Protein AF-A0A432YC65-F1 (afdb_monomer)

Radius of gyration: 12.92 Å; Cα contacts (8 Å, |Δi|>4): 168; chains: 1; bounding box: 30×29×28 Å

Sequence (99 aa):
MVRASFNLGQPVKHRLYGYEGVVVDVDASFSLSDEWYQRQVFSGASKNQPWYLILVKNSSIQTYVAESCLEQLATQPRVNQSLLRQISDPALAGLQKHS

Foldseek 3Di:
DADDPDDFQFWKAFQPPGWIFGFLDKDQFADADPVCCVVPPPVPDHRRHMWTWTQTAPDPDIDIGGPVRIDGDPDRGHGDPVSSVVSVPVVPVPPPSDD

pLDDT: mean 84.36, std 16.94, range [31.0, 97.88]

Solvent-accessible surface area (backbone atoms only — not comparable to full-atom values): 6050 Å² total; per-residue (Å²): 135,87,76,75,92,74,54,75,69,37,31,32,28,33,68,87,82,62,52,46,22,28,28,72,45,75,38,73,33,64,84,74,55,70,68,55,44,73,74,70,51,85,82,69,68,69,53,88,36,33,24,32,36,29,41,28,44,79,41,93,52,71,48,80,43,47,52,91,46,52,41,83,38,94,60,82,60,65,50,50,64,73,56,58,66,48,55,76,38,81,84,57,73,61,72,76,84,69,130

Mean predicted aligned error: 6.09 Å

Structure (mmCIF, N/CA/C/O backbone):
data_AF-A0A432YC65-F1
#
_entry.id   AF-A0A432YC65-F1
#
loop_
_atom_site.group_PDB
_atom_site.id
_atom_site.type_symbol
_atom_site.label_atom_id
_atom_site.label_alt_id
_atom_site.label_comp_id
_atom_site.label_asym_id
_atom_site.label_entity_id
_atom_site.label_seq_id
_atom_site.pdbx_PDB_ins_code
_atom_site.Cartn_x
_atom_site.Cartn_y
_atom_site.Cartn_z
_atom_site.occupancy
_atom_site.B_iso_or_equiv
_atom_site.auth_seq_id
_atom_site.auth_comp_id
_atom_site.auth_asym_id
_atom_site.auth_atom_id
_atom_site.pdbx_PDB_model_num
ATOM 1 N N . MET A 1 1 ? 0.343 -15.455 -14.816 1.00 58.19 1 MET A N 1
ATOM 2 C CA . MET A 1 1 ? -0.756 -14.547 -14.423 1.00 58.19 1 MET A CA 1
ATOM 3 C C . MET A 1 1 ? -0.443 -14.070 -13.015 1.00 58.19 1 MET A C 1
ATOM 5 O O . MET A 1 1 ? -0.309 -14.920 -12.145 1.00 58.19 1 MET A O 1
ATOM 9 N N . VAL A 1 2 ? -0.220 -12.772 -12.805 1.00 77.62 2 VAL A N 1
ATOM 10 C CA . VAL A 1 2 ? -0.023 -12.219 -11.454 1.00 77.62 2 VAL A CA 1
ATOM 11 C C . VAL A 1 2 ? -1.411 -12.039 -10.833 1.00 77.62 2 VAL A C 1
ATOM 13 O O . VAL A 1 2 ? -2.307 -11.529 -11.502 1.00 77.62 2 VAL A O 1
ATOM 16 N N . ARG A 1 3 ? -1.623 -12.526 -9.607 1.00 86.81 3 ARG A N 1
ATOM 17 C CA . ARG A 1 3 ? -2.893 -12.394 -8.876 1.00 86.81 3 ARG A CA 1
ATOM 18 C C . ARG A 1 3 ? -2.671 -11.520 -7.650 1.00 86.81 3 ARG A C 1
ATOM 20 O O . ARG A 1 3 ? -1.740 -11.783 -6.900 1.00 86.81 3 ARG A O 1
ATOM 27 N N . ALA A 1 4 ? -3.526 -10.518 -7.476 1.00 91.56 4 ALA A N 1
ATOM 28 C CA . ALA A 1 4 ? -3.571 -9.694 -6.277 1.00 91.56 4 ALA A CA 1
ATOM 29 C C . ALA A 1 4 ? -4.099 -10.511 -5.090 1.00 91.56 4 ALA A C 1
ATOM 31 O O . ALA A 1 4 ? -5.114 -11.200 -5.210 1.00 91.56 4 ALA A O 1
ATOM 32 N N . SER A 1 5 ? -3.402 -10.434 -3.959 1.00 94.31 5 SER A N 1
ATOM 33 C CA . SER A 1 5 ? -3.779 -11.084 -2.702 1.00 94.31 5 SER A CA 1
ATOM 34 C C . SER A 1 5 ? -4.751 -10.246 -1.860 1.00 94.31 5 SER A C 1
ATOM 36 O O . SER A 1 5 ? -5.425 -10.796 -0.988 1.00 94.31 5 SER A O 1
ATOM 38 N N . PHE A 1 6 ? -4.841 -8.933 -2.105 1.00 95.75 6 PHE A N 1
ATOM 39 C CA . PHE A 1 6 ? -5.696 -8.010 -1.355 1.00 95.75 6 PHE A CA 1
ATOM 40 C C . PHE A 1 6 ? -6.732 -7.334 -2.262 1.00 95.75 6 PHE A C 1
ATOM 42 O O . PHE A 1 6 ? -6.467 -7.041 -3.426 1.00 95.75 6 PHE A O 1
ATOM 49 N N . ASN A 1 7 ? -7.915 -7.065 -1.710 1.00 94.06 7 ASN A N 1
ATOM 50 C CA . ASN A 1 7 ? -9.019 -6.400 -2.405 1.00 94.06 7 ASN A CA 1
ATOM 51 C C . ASN A 1 7 ? -9.108 -4.913 -2.038 1.00 94.06 7 ASN A C 1
ATOM 53 O O . ASN A 1 7 ? -8.660 -4.500 -0.968 1.00 94.06 7 ASN A O 1
ATOM 57 N N . LEU A 1 8 ? -9.766 -4.113 -2.881 1.00 92.00 8 LEU A N 1
ATOM 58 C CA . LEU A 1 8 ? -10.125 -2.732 -2.543 1.00 92.00 8 LEU A CA 1
ATOM 59 C C . LEU A 1 8 ? -10.959 -2.691 -1.254 1.00 92.00 8 LEU A C 1
ATOM 61 O O . LEU A 1 8 ? -11.825 -3.535 -1.027 1.00 92.00 8 LEU A O 1
ATOM 65 N N . GLY A 1 9 ? -10.693 -1.713 -0.393 1.00 91.81 9 GLY A N 1
ATOM 66 C CA . GLY A 1 9 ? -11.333 -1.585 0.915 1.00 91.81 9 GLY A CA 1
ATOM 67 C C . GLY A 1 9 ? -10.762 -2.510 1.998 1.00 91.81 9 GLY A C 1
ATOM 68 O O . GLY A 1 9 ? -11.109 -2.343 3.171 1.00 91.81 9 GLY A O 1
ATOM 69 N N . GLN A 1 10 ? -9.868 -3.445 1.653 1.00 95.69 10 GLN A N 1
ATOM 70 C CA . GLN A 1 10 ? -9.323 -4.402 2.610 1.00 95.69 10 GLN A CA 1
ATOM 71 C C . GLN A 1 10 ? -8.356 -3.728 3.600 1.00 95.69 10 GLN A C 1
ATOM 73 O O . GLN A 1 10 ? -7.444 -3.008 3.177 1.00 95.69 10 GLN A O 1
ATOM 78 N N . PRO A 1 11 ? -8.512 -3.976 4.915 1.00 96.88 11 PRO A N 1
ATOM 79 C CA . PRO A 1 11 ? -7.543 -3.567 5.920 1.00 96.88 11 PRO A CA 1
ATOM 80 C C . PRO A 1 11 ? -6.209 -4.288 5.762 1.00 96.88 11 PRO A C 1
ATOM 82 O O . PRO A 1 11 ? -6.148 -5.521 5.694 1.00 96.88 11 PRO A O 1
ATOM 85 N N . VAL A 1 12 ? -5.131 -3.515 5.780 1.00 97.88 12 VAL A N 1
ATOM 86 C CA . VAL A 1 12 ? -3.766 -4.034 5.710 1.00 97.88 12 VAL A CA 1
ATOM 87 C C . VAL A 1 12 ? -2.863 -3.324 6.705 1.00 97.88 12 VAL A C 1
ATOM 89 O O . VAL A 1 12 ? -3.137 -2.208 7.159 1.00 97.88 12 VAL A O 1
ATOM 92 N N . LYS A 1 13 ? -1.756 -3.985 7.025 1.00 97.50 13 LYS A N 1
ATOM 93 C CA . LYS A 1 13 ? -0.667 -3.429 7.816 1.00 97.50 13 LYS A CA 1
ATOM 94 C C . LYS A 1 13 ? 0.646 -3.595 7.065 1.00 97.50 13 LYS A C 1
ATOM 96 O O . LYS A 1 13 ? 0.884 -4.616 6.421 1.00 97.50 13 LYS A O 1
ATOM 101 N N . HIS A 1 14 ? 1.507 -2.588 7.143 1.00 96.38 14 HIS A N 1
ATOM 102 C CA . HIS A 1 14 ? 2.849 -2.680 6.593 1.00 96.38 14 HIS A CA 1
ATOM 103 C C . HIS A 1 14 ? 3.741 -3.529 7.505 1.00 96.38 14 HIS A C 1
ATOM 105 O O . HIS A 1 14 ? 3.933 -3.187 8.670 1.00 96.38 14 HIS A O 1
ATOM 111 N N . ARG A 1 15 ? 4.361 -4.584 6.968 1.00 95.06 15 ARG A N 1
ATOM 112 C CA . ARG A 1 15 ? 5.178 -5.543 7.735 1.00 95.06 15 ARG A CA 1
ATOM 113 C C . ARG A 1 15 ? 6.368 -4.888 8.439 1.00 95.06 15 ARG A C 1
ATOM 115 O O . ARG A 1 15 ? 6.597 -5.142 9.612 1.00 95.06 15 ARG A O 1
ATOM 122 N N . LEU A 1 16 ? 7.113 -4.031 7.729 1.00 91.81 16 LEU A N 1
ATOM 123 C CA . LEU A 1 16 ? 8.315 -3.381 8.278 1.00 91.81 16 LEU A CA 1
ATOM 124 C C . LEU A 1 16 ? 8.002 -2.166 9.170 1.00 91.81 16 LEU A C 1
ATOM 126 O O . LEU A 1 16 ? 8.463 -2.097 10.301 1.00 91.81 16 LEU A O 1
ATOM 130 N N . TYR A 1 17 ? 7.232 -1.199 8.662 1.00 92.19 17 TYR A N 1
ATOM 131 C CA . TYR A 1 17 ? 6.964 0.069 9.353 1.00 92.19 17 TYR A CA 1
ATOM 132 C C . TYR A 1 17 ? 5.744 0.048 10.283 1.00 92.19 17 TYR A C 1
ATOM 134 O O . TYR A 1 17 ? 5.518 1.005 11.016 1.00 92.19 17 TYR A O 1
ATOM 142 N N . GLY A 1 18 ? 4.930 -1.009 10.253 1.00 94.62 18 GLY A N 1
ATOM 143 C CA . GLY A 1 18 ? 3.839 -1.228 11.201 1.00 94.62 18 GLY A CA 1
ATOM 144 C C . GLY A 1 18 ? 2.609 -0.331 11.044 1.00 94.62 18 GLY A C 1
ATOM 145 O O . GLY A 1 18 ? 1.664 -0.504 11.812 1.00 94.62 18 GLY A O 1
ATOM 146 N N . TYR A 1 19 ? 2.582 0.597 10.081 1.00 94.81 19 TYR A N 1
ATOM 147 C CA . TYR A 1 19 ? 1.410 1.441 9.857 1.00 94.81 19 TYR A CA 1
ATOM 148 C C . TYR A 1 19 ? 0.234 0.632 9.299 1.00 94.81 19 TYR A C 1
ATOM 150 O O . TYR A 1 19 ? 0.408 -0.330 8.550 1.00 94.81 19 TYR A O 1
ATOM 158 N N . GLU A 1 20 ? -0.971 1.055 9.661 1.00 96.56 20 GLU A N 1
ATOM 159 C CA . GLU A 1 20 ? -2.233 0.438 9.255 1.00 96.56 20 GLU A CA 1
ATOM 160 C C . GLU A 1 20 ? -2.928 1.311 8.212 1.00 96.56 20 GLU A C 1
ATOM 162 O O . GLU A 1 20 ? -2.840 2.542 8.255 1.00 96.56 20 GLU A O 1
ATOM 167 N N . GLY A 1 21 ? -3.673 0.688 7.308 1.00 95.38 21 GLY A N 1
ATOM 168 C CA . GLY A 1 21 ? -4.431 1.410 6.301 1.00 95.38 21 GLY A CA 1
ATOM 169 C C . GLY A 1 21 ? -5.426 0.531 5.565 1.00 95.38 21 GLY A C 1
ATOM 170 O O . GLY A 1 21 ? -5.668 -0.620 5.931 1.00 95.38 21 GLY A O 1
ATOM 171 N N . VAL A 1 22 ? -6.022 1.111 4.534 1.00 95.44 22 VAL A N 1
ATOM 172 C CA . VAL A 1 22 ? -6.982 0.442 3.657 1.00 95.44 22 VAL A CA 1
ATOM 173 C C . VAL A 1 22 ? -6.473 0.503 2.226 1.00 95.44 22 VAL A C 1
ATOM 175 O O . VAL A 1 22 ? -5.999 1.554 1.795 1.00 95.44 22 VAL A O 1
ATOM 178 N N . VAL A 1 23 ? -6.582 -0.610 1.500 1.00 94.38 23 VAL A N 1
ATOM 179 C CA . VAL A 1 23 ? -6.306 -0.660 0.059 1.00 94.38 23 VAL A CA 1
ATOM 180 C C . VAL A 1 23 ? -7.315 0.212 -0.683 1.00 94.38 23 VAL A C 1
ATOM 182 O O . VAL A 1 23 ? -8.521 0.012 -0.542 1.00 94.38 23 VAL A O 1
ATOM 185 N N . VAL A 1 24 ? -6.835 1.164 -1.478 1.00 92.06 24 VAL A N 1
ATOM 186 C CA . VAL A 1 24 ? -7.687 2.054 -2.284 1.00 92.06 24 VAL A CA 1
ATOM 187 C C . VAL A 1 24 ? -7.505 1.863 -3.784 1.00 92.06 24 VAL A C 1
ATOM 189 O O . VAL A 1 24 ? -8.434 2.159 -4.525 1.00 92.06 24 VAL A O 1
ATOM 192 N N . ASP A 1 25 ? -6.361 1.328 -4.214 1.00 91.88 25 ASP A N 1
ATOM 193 C CA . ASP A 1 25 ? -6.099 0.963 -5.607 1.00 91.88 25 ASP A CA 1
ATOM 194 C C . ASP A 1 25 ? -5.041 -0.153 -5.691 1.00 91.88 25 ASP A C 1
ATOM 196 O O . ASP A 1 25 ? -4.324 -0.411 -4.713 1.00 91.88 25 ASP A O 1
ATOM 200 N N . VAL A 1 26 ? -4.943 -0.813 -6.846 1.00 92.62 26 VAL A N 1
ATOM 201 C CA . VAL A 1 26 ? -3.961 -1.865 -7.124 1.00 92.62 26 VAL A CA 1
ATOM 202 C C . VAL A 1 26 ? -3.511 -1.861 -8.585 1.00 92.62 26 VAL A C 1
ATOM 204 O O . VAL A 1 26 ? -4.311 -1.971 -9.510 1.00 92.62 26 VAL A O 1
ATOM 207 N N . ASP A 1 27 ? -2.197 -1.852 -8.782 1.00 92.44 27 ASP A N 1
ATOM 208 C CA . ASP A 1 27 ? -1.549 -2.137 -10.055 1.00 92.44 27 ASP A CA 1
ATOM 209 C C . ASP A 1 27 ? -1.044 -3.589 -10.079 1.00 92.44 27 ASP A C 1
ATOM 211 O O . ASP A 1 27 ? -0.517 -4.106 -9.091 1.00 92.44 27 ASP A O 1
ATOM 215 N N . ALA A 1 28 ? -1.146 -4.266 -11.228 1.00 91.62 28 ALA A N 1
ATOM 216 C CA . ALA A 1 28 ? -0.659 -5.644 -11.386 1.00 91.62 28 ALA A CA 1
ATOM 217 C C . ALA A 1 28 ? 0.878 -5.772 -11.285 1.00 91.62 28 ALA A C 1
ATOM 219 O O . ALA A 1 28 ? 1.398 -6.859 -11.021 1.00 91.62 28 ALA A O 1
ATOM 220 N N . SER A 1 29 ? 1.589 -4.669 -11.516 1.00 92.69 29 SER A N 1
ATOM 221 C CA . SER A 1 29 ? 3.041 -4.512 -11.427 1.00 92.69 29 SER A CA 1
ATOM 222 C C . SER A 1 29 ? 3.380 -3.078 -11.030 1.00 92.69 29 SER A C 1
ATOM 224 O O . SER A 1 29 ? 2.519 -2.210 -11.047 1.00 92.69 29 SER A O 1
ATOM 226 N N . PHE A 1 30 ? 4.635 -2.793 -10.699 1.00 91.88 30 PHE A N 1
ATOM 227 C CA . PHE A 1 30 ? 5.066 -1.421 -10.428 1.00 91.88 30 PHE A CA 1
ATOM 228 C C . PHE A 1 30 ? 4.784 -0.483 -11.625 1.00 91.88 30 PHE A C 1
ATOM 230 O O . PHE A 1 30 ? 5.222 -0.780 -12.735 1.00 91.88 30 PHE A O 1
ATOM 237 N N . SER A 1 31 ? 4.099 0.645 -11.385 1.00 89.94 31 SER A N 1
ATOM 238 C CA . SER A 1 31 ? 3.619 1.576 -12.426 1.00 89.94 31 SER A CA 1
ATOM 239 C C . SER A 1 31 ? 4.221 2.995 -12.351 1.00 89.94 31 SER A C 1
ATOM 241 O O . SER A 1 31 ? 3.762 3.892 -13.064 1.00 89.94 31 SER A O 1
ATOM 243 N N . LEU A 1 32 ? 5.216 3.237 -11.486 1.00 88.94 32 LEU A N 1
ATOM 244 C CA . LEU A 1 32 ? 5.914 4.533 -11.374 1.00 88.94 32 LEU A CA 1
ATOM 245 C C . LEU A 1 32 ? 7.290 4.497 -12.069 1.00 88.94 32 LEU A C 1
ATOM 247 O O . LEU A 1 32 ? 7.656 3.501 -12.690 1.00 88.94 32 LEU A O 1
ATOM 251 N N . SER A 1 33 ? 8.052 5.593 -12.002 1.00 89.06 33 SER A N 1
ATOM 252 C CA . SER A 1 33 ? 9.374 5.676 -12.633 1.00 89.06 33 SER A CA 1
ATOM 253 C C . SER A 1 33 ? 10.441 4.875 -11.879 1.00 89.06 33 SER A C 1
ATOM 255 O O . SER A 1 33 ? 10.377 4.677 -10.661 1.00 89.06 33 SER A O 1
ATOM 257 N N . ASP A 1 34 ? 11.473 4.445 -12.604 1.00 90.25 34 ASP A N 1
ATOM 258 C CA . ASP A 1 34 ? 12.621 3.745 -12.020 1.00 90.25 34 ASP A CA 1
ATOM 259 C C . ASP A 1 34 ? 13.390 4.613 -11.019 1.00 90.25 34 ASP A C 1
ATOM 261 O O . ASP A 1 34 ? 13.870 4.107 -10.006 1.00 90.25 34 ASP A O 1
ATOM 265 N N . GLU A 1 35 ? 13.460 5.919 -11.266 1.00 90.44 35 GLU A N 1
ATOM 266 C CA . GLU A 1 35 ? 14.056 6.880 -10.341 1.00 90.44 35 GLU A CA 1
ATOM 267 C C . GLU A 1 35 ? 13.271 6.956 -9.028 1.00 90.44 35 GLU A C 1
ATOM 269 O O . GLU A 1 35 ? 13.860 6.900 -7.945 1.00 90.44 35 GLU A O 1
ATOM 274 N N . TRP A 1 36 ? 11.937 7.029 -9.106 1.00 89.38 36 TRP A N 1
ATOM 275 C CA . TRP A 1 36 ? 11.090 6.994 -7.917 1.00 89.38 36 TRP A CA 1
ATOM 276 C C . TRP A 1 36 ? 11.323 5.703 -7.134 1.00 89.38 36 TRP A C 1
ATOM 278 O O . TRP A 1 36 ? 11.523 5.745 -5.920 1.00 89.38 36 TRP A O 1
ATOM 288 N N . TYR A 1 37 ? 11.378 4.566 -7.837 1.00 88.50 37 TYR A N 1
ATOM 289 C CA . TYR A 1 37 ? 11.641 3.265 -7.227 1.00 88.50 37 TYR A CA 1
ATOM 290 C C . TYR A 1 37 ? 12.951 3.269 -6.434 1.00 88.50 37 TYR A C 1
ATOM 292 O O . TYR A 1 37 ? 12.959 2.914 -5.259 1.00 88.50 37 TYR A O 1
ATOM 300 N N . GLN A 1 38 ? 14.049 3.715 -7.048 1.00 90.38 38 GLN A N 1
ATOM 301 C CA . GLN A 1 38 ? 15.366 3.750 -6.405 1.00 90.38 38 GLN A CA 1
ATOM 302 C C . GLN A 1 38 ? 15.408 4.681 -5.185 1.00 90.38 38 GLN A C 1
ATOM 304 O O . GLN A 1 38 ? 16.148 4.417 -4.241 1.00 90.38 38 GLN A O 1
ATOM 309 N N . ARG A 1 39 ? 14.615 5.759 -5.191 1.00 89.69 39 ARG A N 1
ATOM 310 C CA . ARG A 1 39 ? 14.562 6.737 -4.095 1.00 89.69 39 ARG A CA 1
ATOM 311 C C . ARG A 1 39 ? 13.666 6.317 -2.932 1.00 89.69 39 ARG A C 1
ATOM 313 O O . ARG A 1 39 ? 13.930 6.726 -1.808 1.00 89.69 39 ARG A O 1
ATOM 320 N N . GLN A 1 40 ? 12.587 5.581 -3.199 1.00 87.00 40 GLN A N 1
ATOM 321 C CA . GLN A 1 40 ? 11.526 5.327 -2.214 1.00 87.00 40 GLN A CA 1
ATOM 322 C C . GLN A 1 40 ? 11.466 3.869 -1.742 1.00 87.00 40 GLN A C 1
ATOM 324 O O . GLN A 1 40 ? 11.007 3.596 -0.633 1.00 87.00 40 GLN A O 1
ATOM 329 N N . VAL A 1 41 ? 11.932 2.914 -2.551 1.00 88.62 41 VAL A N 1
ATOM 330 C CA . VAL A 1 41 ? 11.783 1.477 -2.279 1.00 88.62 41 VAL A CA 1
ATOM 331 C C . VAL A 1 41 ? 13.079 0.903 -1.712 1.00 88.62 41 VAL A C 1
ATOM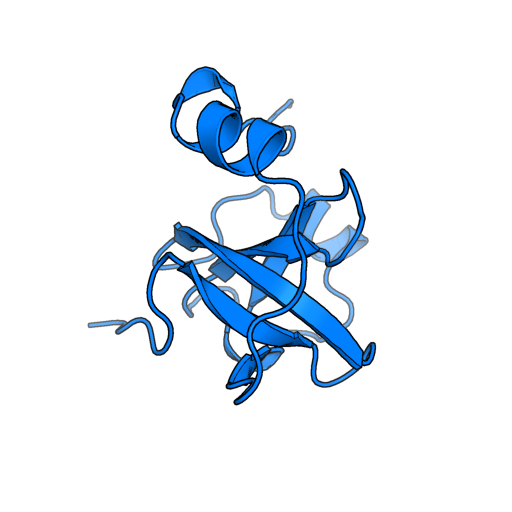 333 O O . VAL A 1 41 ? 13.891 0.307 -2.415 1.00 88.62 41 VAL A O 1
ATOM 336 N N . PHE A 1 42 ? 13.249 1.023 -0.397 1.00 87.38 42 PHE A N 1
ATOM 337 C CA . PHE A 1 42 ? 14.416 0.473 0.310 1.00 87.38 42 PHE A CA 1
ATOM 338 C C . PHE A 1 42 ? 14.321 -1.031 0.596 1.00 87.38 42 PHE A C 1
ATOM 340 O O . PHE A 1 42 ? 15.321 -1.668 0.910 1.00 87.38 42 PHE A O 1
ATOM 347 N N . SER A 1 43 ? 13.127 -1.619 0.487 1.00 84.69 43 SER A N 1
ATOM 348 C CA . SER A 1 43 ? 12.896 -3.042 0.763 1.00 84.69 43 SER A CA 1
ATOM 349 C C . SER A 1 43 ? 13.463 -3.984 -0.304 1.00 84.69 43 SER A C 1
ATOM 351 O O . SER A 1 43 ? 13.475 -5.194 -0.089 1.00 84.69 43 SER A O 1
ATOM 353 N N . GLY A 1 44 ? 13.872 -3.462 -1.468 1.00 88.94 44 GLY A N 1
ATOM 354 C CA . GLY A 1 44 ? 14.251 -4.281 -2.623 1.00 88.94 44 GLY A CA 1
ATOM 355 C C . GLY A 1 44 ? 13.084 -5.095 -3.201 1.00 88.94 44 GLY A C 1
ATOM 356 O O . GLY A 1 44 ? 13.303 -6.099 -3.877 1.00 88.94 44 GLY A O 1
ATOM 357 N N . ALA A 1 45 ? 11.837 -4.704 -2.914 1.00 93.25 45 ALA A N 1
ATOM 358 C CA . ALA A 1 45 ? 10.655 -5.441 -3.343 1.00 93.25 45 ALA A CA 1
ATOM 359 C C . ALA A 1 45 ? 10.553 -5.502 -4.872 1.00 93.25 45 ALA A C 1
ATOM 361 O O . ALA A 1 45 ? 10.566 -4.471 -5.539 1.00 93.25 45 ALA A O 1
ATOM 362 N N . SER A 1 46 ? 10.394 -6.702 -5.435 1.00 94.50 46 SER A N 1
ATOM 363 C CA . SER A 1 46 ? 10.283 -6.903 -6.886 1.00 94.50 46 SER A CA 1
ATOM 364 C C . SER A 1 46 ? 9.240 -5.979 -7.529 1.00 94.50 46 SER A C 1
ATOM 366 O O . SER A 1 46 ? 8.154 -5.785 -6.982 1.00 94.50 46 SER A O 1
ATOM 368 N N . LYS A 1 47 ? 9.545 -5.449 -8.719 1.00 94.50 47 LYS A N 1
ATOM 369 C CA . LYS A 1 47 ? 8.586 -4.694 -9.546 1.00 94.50 47 LYS A CA 1
ATOM 370 C C . LYS A 1 47 ? 7.514 -5.592 -10.179 1.00 94.50 47 LYS A C 1
ATOM 372 O O . LYS A 1 47 ? 6.426 -5.115 -10.482 1.00 94.50 47 LYS A O 1
ATOM 377 N N . ASN A 1 48 ? 7.798 -6.889 -10.323 1.00 95.12 48 ASN A N 1
ATOM 378 C CA . ASN A 1 48 ? 6.942 -7.877 -10.992 1.00 95.12 48 ASN A CA 1
ATOM 379 C C . ASN A 1 48 ? 5.996 -8.587 -10.006 1.00 95.12 48 ASN A C 1
ATOM 381 O O . ASN A 1 48 ? 5.939 -9.815 -9.953 1.00 95.12 48 ASN A O 1
ATOM 385 N N . GLN A 1 49 ? 5.292 -7.809 -9.192 1.00 95.12 49 GLN A N 1
ATOM 386 C CA . GLN A 1 49 ? 4.254 -8.260 -8.259 1.00 95.12 49 GLN A CA 1
ATOM 387 C C . GLN A 1 49 ? 3.196 -7.156 -8.135 1.00 95.12 49 GLN A C 1
ATOM 389 O O . GLN A 1 49 ? 3.496 -6.038 -8.546 1.00 95.12 49 GLN A O 1
ATOM 394 N N . PRO A 1 50 ? 2.022 -7.399 -7.537 1.00 96.31 50 PRO A N 1
ATOM 395 C CA . PRO A 1 50 ? 1.041 -6.345 -7.317 1.00 96.31 50 PRO A CA 1
ATOM 396 C C . PRO A 1 50 ? 1.581 -5.224 -6.422 1.00 96.31 50 PRO A C 1
ATOM 398 O O . PRO A 1 50 ? 2.281 -5.476 -5.434 1.00 96.31 50 PRO A O 1
ATOM 401 N N . TRP A 1 51 ? 1.233 -3.987 -6.758 1.00 95.69 51 TRP A N 1
ATOM 402 C CA . TRP A 1 51 ? 1.520 -2.803 -5.953 1.00 95.69 51 TRP A CA 1
ATOM 403 C C . TRP A 1 51 ? 0.217 -2.124 -5.575 1.00 95.69 51 TRP A C 1
ATOM 405 O O . TRP A 1 51 ? -0.676 -1.973 -6.399 1.00 95.69 51 TRP A O 1
ATOM 415 N N . TYR A 1 52 ? 0.117 -1.724 -4.317 1.00 95.12 52 TYR A N 1
ATOM 416 C CA . TYR A 1 52 ? -1.107 -1.211 -3.733 1.00 95.12 52 TYR A CA 1
ATOM 417 C C . TYR A 1 52 ? -0.939 0.243 -3.341 1.00 95.12 52 TYR A C 1
ATOM 419 O O . TYR A 1 52 ? 0.077 0.632 -2.758 1.00 95.12 52 TYR A O 1
ATOM 427 N N . LEU A 1 53 ? -1.981 1.024 -3.599 1.00 93.56 53 LEU A N 1
ATOM 428 C CA . LEU A 1 53 ? -2.160 2.329 -2.992 1.00 93.56 53 LEU A CA 1
ATOM 42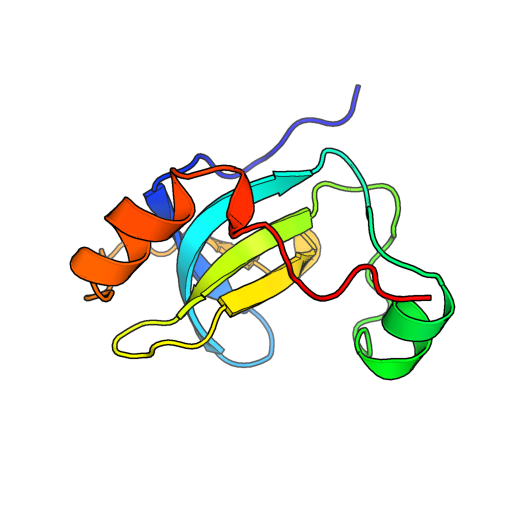9 C C . LEU A 1 53 ? -2.919 2.147 -1.681 1.00 93.56 53 LEU A C 1
ATOM 431 O O . LEU A 1 53 ? -4.014 1.580 -1.661 1.00 93.56 53 LEU A O 1
ATOM 435 N N . ILE A 1 54 ? -2.337 2.615 -0.581 1.00 93.25 54 ILE A N 1
ATOM 436 C CA . ILE A 1 54 ? -2.897 2.473 0.763 1.00 93.25 54 ILE A CA 1
ATOM 437 C C . ILE A 1 54 ? -3.208 3.851 1.331 1.00 93.25 54 ILE A C 1
ATOM 439 O O . ILE A 1 54 ? -2.325 4.705 1.398 1.00 93.25 54 ILE A O 1
ATOM 443 N N . LEU A 1 55 ? -4.438 4.046 1.808 1.00 93.06 55 LEU A N 1
ATOM 444 C CA . LEU A 1 55 ? -4.797 5.199 2.631 1.00 93.06 55 LEU A CA 1
ATOM 445 C C . LEU A 1 55 ? -4.501 4.888 4.101 1.00 93.06 55 LEU A C 1
ATOM 447 O O . LEU A 1 55 ? -5.070 3.956 4.678 1.00 93.06 55 LEU A O 1
ATOM 451 N N . VAL A 1 56 ? -3.613 5.673 4.709 1.00 92.12 56 VAL A N 1
ATOM 452 C CA . VAL A 1 56 ? -3.121 5.426 6.069 1.00 92.12 56 VAL A CA 1
ATOM 453 C C . VAL A 1 56 ? -4.165 5.833 7.117 1.00 92.12 56 VAL A C 1
ATOM 455 O O . VAL A 1 56 ? -4.838 6.861 7.006 1.00 92.12 56 VAL A O 1
ATOM 458 N N . LYS A 1 57 ? -4.297 5.016 8.168 1.00 91.81 57 LYS A N 1
ATOM 459 C CA . LYS A 1 57 ? -5.194 5.240 9.311 1.00 91.81 57 LYS A CA 1
ATOM 460 C C . LYS A 1 57 ? -5.039 6.648 9.889 1.00 91.81 57 LYS A C 1
ATOM 462 O O . LYS A 1 57 ? -3.927 7.090 10.166 1.00 91.81 57 LYS A O 1
ATOM 467 N N . ASN A 1 58 ? -6.171 7.313 10.133 1.00 87.62 58 ASN A N 1
ATOM 468 C CA . ASN A 1 58 ? -6.260 8.659 10.713 1.00 87.62 58 ASN A CA 1
ATOM 469 C C . ASN A 1 58 ? -5.367 9.712 10.023 1.00 87.62 58 ASN A C 1
ATOM 471 O O . ASN A 1 58 ? -4.937 10.667 10.666 1.00 87.62 58 ASN A O 1
ATOM 475 N N . SER A 1 59 ? -5.082 9.546 8.730 1.00 84.06 59 SER A N 1
ATOM 476 C CA . SER A 1 59 ? -4.194 10.424 7.975 1.00 84.06 59 SER A CA 1
ATOM 477 C C . SER A 1 59 ? -4.794 10.798 6.620 1.00 84.06 59 SER A C 1
ATOM 479 O O . SER A 1 59 ? -5.706 10.138 6.118 1.00 84.06 59 SER A O 1
ATOM 481 N N . SER A 1 60 ? -4.281 11.878 6.032 1.00 83.12 60 SER A N 1
ATOM 482 C CA . SER A 1 60 ? -4.469 12.210 4.616 1.00 83.12 60 SER A CA 1
ATOM 483 C C . SER A 1 60 ? -3.395 11.599 3.711 1.00 83.12 60 SER A C 1
ATOM 485 O O . SER A 1 60 ? -3.430 11.791 2.499 1.00 83.12 60 SER A O 1
ATOM 487 N N . ILE A 1 61 ? -2.442 10.869 4.294 1.00 85.69 61 ILE A N 1
ATOM 488 C CA . ILE A 1 61 ? -1.322 10.254 3.586 1.00 85.69 61 ILE A CA 1
ATOM 489 C C . ILE A 1 61 ? -1.788 9.018 2.818 1.00 85.69 61 ILE A C 1
ATOM 491 O O . IL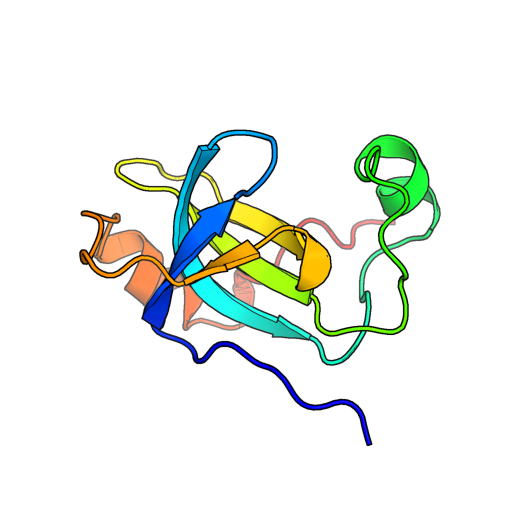E A 1 61 ? -2.439 8.126 3.371 1.00 85.69 61 ILE A O 1
ATOM 495 N N . GLN A 1 62 ? -1.359 8.952 1.561 1.00 89.00 62 GLN A N 1
ATOM 496 C CA . GLN A 1 62 ? -1.418 7.762 0.726 1.00 89.00 62 GLN A CA 1
ATOM 497 C C . GLN A 1 62 ? -0.002 7.240 0.482 1.00 89.00 62 GLN A C 1
ATOM 499 O O . GLN A 1 62 ? 0.949 8.018 0.408 1.00 89.00 62 GLN A O 1
ATOM 504 N N . THR A 1 63 ? 0.152 5.927 0.364 1.00 90.75 63 THR A N 1
ATOM 505 C CA . THR A 1 63 ? 1.454 5.290 0.140 1.00 90.75 63 THR A CA 1
ATOM 506 C C . THR A 1 63 ? 1.346 4.176 -0.889 1.00 90.75 63 THR A C 1
ATOM 508 O O . THR A 1 63 ? 0.343 3.468 -0.936 1.00 90.75 63 THR A O 1
ATOM 511 N N . TYR A 1 64 ? 2.375 4.055 -1.724 1.00 93.12 64 TYR A N 1
ATOM 512 C CA . TYR A 1 64 ? 2.464 3.071 -2.794 1.00 93.12 64 TYR A CA 1
ATOM 513 C C . TYR A 1 64 ? 3.450 1.979 -2.403 1.00 93.12 64 TYR A C 1
ATOM 515 O O . TYR A 1 64 ? 4.636 2.249 -2.201 1.00 93.12 64 TYR A O 1
ATOM 523 N N . VAL A 1 65 ? 2.956 0.756 -2.248 1.00 94.19 65 VAL A N 1
ATOM 524 C CA . VAL A 1 65 ? 3.687 -0.312 -1.565 1.00 94.19 65 VAL A CA 1
ATOM 525 C C . VAL A 1 65 ? 3.489 -1.659 -2.251 1.00 94.19 65 VAL A C 1
ATOM 527 O O . VAL A 1 65 ? 2.396 -2.006 -2.688 1.00 94.19 65 VAL A O 1
ATOM 530 N N . ALA A 1 66 ? 4.562 -2.441 -2.329 1.00 96.25 66 ALA A N 1
ATOM 531 C CA . ALA A 1 66 ? 4.531 -3.788 -2.880 1.00 96.25 66 ALA A CA 1
ATOM 532 C C . ALA A 1 66 ? 3.729 -4.762 -2.003 1.00 96.25 66 ALA A C 1
ATOM 534 O O . ALA A 1 66 ? 3.785 -4.689 -0.772 1.00 96.25 66 ALA A O 1
ATOM 535 N N . GLU A 1 67 ? 3.082 -5.750 -2.626 1.00 96.88 67 GLU A N 1
ATOM 536 C CA . GLU A 1 67 ? 2.348 -6.812 -1.926 1.00 96.88 67 GLU A CA 1
ATOM 537 C C . GLU A 1 67 ? 3.174 -7.495 -0.828 1.00 96.88 67 GLU A C 1
ATOM 539 O O . GLU A 1 67 ? 2.698 -7.688 0.291 1.00 96.88 67 GLU A O 1
ATOM 544 N N . SER A 1 68 ? 4.443 -7.805 -1.116 1.00 96.38 68 SER A N 1
ATOM 545 C CA . SER A 1 68 ? 5.362 -8.461 -0.178 1.00 96.38 68 SER A CA 1
ATOM 546 C C . SER A 1 68 ? 5.588 -7.688 1.127 1.00 96.38 68 SER A C 1
ATOM 548 O O . SER A 1 68 ? 6.039 -8.263 2.118 1.00 96.38 68 SER A O 1
ATOM 550 N N . CYS A 1 69 ? 5.300 -6.386 1.138 1.00 96.44 69 CYS A N 1
ATOM 551 C CA . CYS A 1 69 ? 5.431 -5.527 2.309 1.00 96.44 69 CYS A CA 1
ATOM 552 C C . CYS A 1 69 ? 4.144 -5.450 3.144 1.00 96.44 69 CYS A C 1
ATOM 554 O O . CYS A 1 69 ? 4.161 -4.806 4.193 1.00 96.44 69 CYS A O 1
ATOM 556 N N . LEU A 1 70 ? 3.058 -6.106 2.727 1.00 97.12 70 LEU A N 1
ATOM 557 C CA . LEU A 1 70 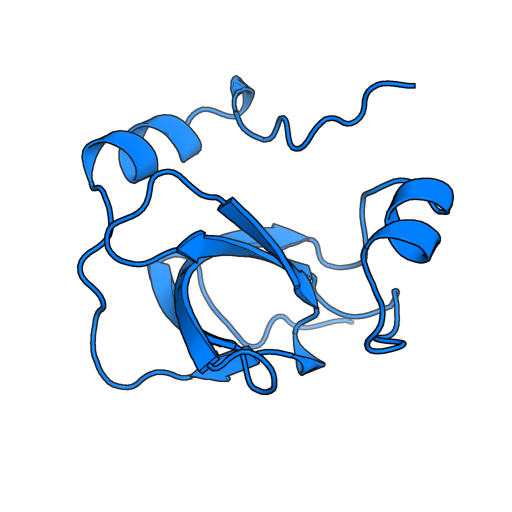? 1.749 -6.040 3.372 1.00 9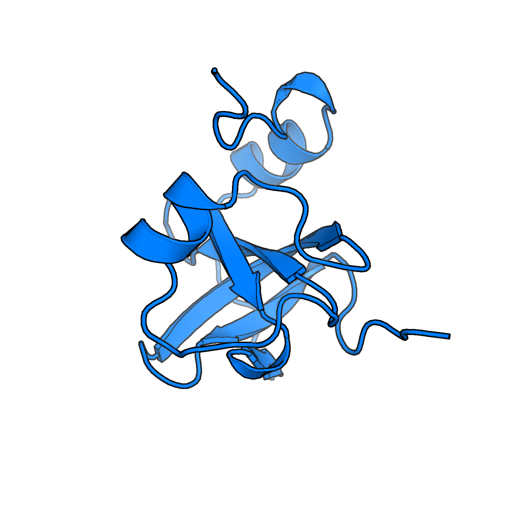7.12 70 LEU A CA 1
ATOM 558 C C . LEU A 1 70 ? 1.343 -7.360 4.028 1.00 97.12 70 LEU A C 1
ATOM 560 O O . LEU A 1 70 ? 1.682 -8.460 3.582 1.00 97.12 70 LEU A O 1
ATOM 564 N N . GLU A 1 71 ? 0.580 -7.244 5.104 1.00 97.69 71 GLU A N 1
ATOM 565 C CA . GLU A 1 71 ? -0.138 -8.342 5.744 1.00 97.69 71 GLU A CA 1
ATOM 566 C C . GLU A 1 71 ? -1.600 -7.955 5.976 1.00 97.69 71 GLU A C 1
ATOM 568 O O . GLU A 1 71 ? -1.930 -6.773 6.121 1.00 97.69 71 GLU A O 1
ATOM 573 N N . GLN A 1 72 ? -2.484 -8.956 5.990 1.00 97.06 72 GLN A N 1
ATOM 574 C CA . GLN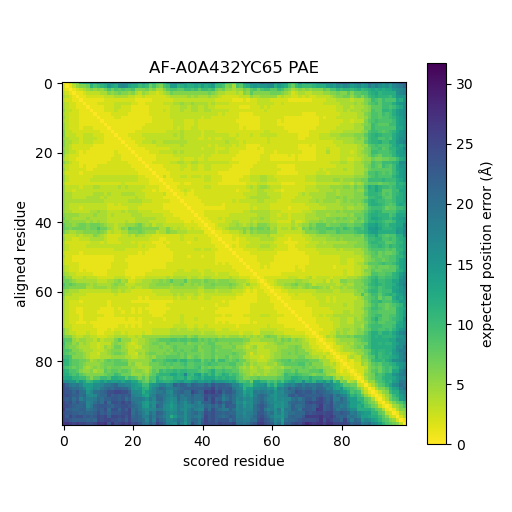 A 1 72 ? -3.897 -8.732 6.272 1.00 97.06 72 GLN A CA 1
ATOM 575 C C . GLN A 1 72 ? -4.063 -8.260 7.714 1.00 97.06 72 GLN A C 1
ATOM 577 O O . GLN A 1 72 ? -3.553 -8.880 8.646 1.00 97.06 72 GLN A O 1
ATOM 582 N N . LEU A 1 73 ? -4.837 -7.193 7.893 1.00 96.38 73 LEU A N 1
ATOM 583 C CA . LEU A 1 73 ? -5.243 -6.731 9.209 1.00 96.38 73 LEU A CA 1
ATOM 584 C C . LEU A 1 73 ? -6.669 -7.220 9.490 1.00 96.38 73 LEU A C 1
ATOM 586 O O . LEU A 1 73 ? -7.569 -7.035 8.678 1.00 96.38 73 LEU A O 1
ATOM 590 N N . ALA A 1 74 ? -6.888 -7.857 10.640 1.00 93.38 74 ALA A N 1
ATOM 591 C CA . ALA A 1 74 ? -8.217 -8.358 11.009 1.00 93.38 74 ALA A CA 1
ATOM 592 C C . ALA A 1 74 ? -9.198 -7.229 11.375 1.00 93.38 74 ALA A C 1
ATOM 594 O O . ALA A 1 74 ? -10.410 -7.372 11.236 1.00 93.38 74 ALA A O 1
ATOM 595 N N . THR A 1 75 ? -8.671 -6.100 11.847 1.00 92.00 75 THR A N 1
ATOM 596 C CA . THR A 1 75 ? -9.457 -4.966 12.335 1.00 92.00 75 THR A CA 1
ATOM 597 C C . THR A 1 75 ? -9.558 -3.884 11.268 1.00 92.00 75 THR A C 1
ATOM 599 O O . THR A 1 75 ? -8.552 -3.515 10.669 1.00 92.00 75 THR A O 1
ATOM 602 N N . GLN A 1 76 ? -10.747 -3.306 11.084 1.00 89.12 76 GLN A N 1
ATOM 603 C CA . GLN A 1 76 ? -10.935 -2.157 10.197 1.00 89.12 76 GLN A CA 1
ATOM 604 C C . GLN A 1 76 ? -10.313 -0.889 10.816 1.00 89.12 76 GLN A C 1
ATOM 606 O O . GLN A 1 76 ? -10.789 -0.421 11.858 1.00 89.12 76 GLN A O 1
ATOM 611 N N . PRO A 1 77 ? -9.282 -0.278 10.207 1.00 86.12 77 PRO A N 1
ATOM 612 C CA . PRO A 1 77 ? -8.740 0.977 10.699 1.00 86.12 77 PRO A CA 1
ATOM 613 C C . PRO A 1 77 ? -9.698 2.130 10.377 1.00 86.12 77 PRO A C 1
ATOM 615 O O . PRO A 1 77 ? -10.356 2.160 9.334 1.00 86.12 77 PRO A O 1
ATOM 618 N N . ARG A 1 78 ? -9.753 3.128 11.267 1.00 86.00 78 ARG A N 1
ATOM 619 C CA . ARG A 1 78 ? -10.436 4.392 10.975 1.00 86.00 78 ARG A CA 1
ATOM 620 C C . ARG A 1 78 ? -9.602 5.177 9.966 1.00 86.00 78 ARG A C 1
ATOM 622 O O . ARG A 1 78 ? -8.513 5.647 10.276 1.00 86.00 78 ARG A O 1
ATOM 629 N N . VAL A 1 79 ? -10.114 5.296 8.753 1.00 84.69 79 VAL A N 1
ATOM 630 C CA . VAL A 1 79 ? -9.519 6.082 7.667 1.00 84.69 79 VAL A CA 1
ATOM 631 C C . VAL A 1 79 ? -10.447 7.237 7.304 1.00 84.69 79 VAL A C 1
ATOM 633 O O . VAL A 1 79 ? -11.642 7.208 7.613 1.00 84.69 79 VAL A O 1
ATOM 636 N N . ASN A 1 80 ? -9.900 8.279 6.681 1.00 82.44 80 ASN A N 1
ATOM 637 C CA . ASN A 1 80 ? -10.680 9.453 6.310 1.00 82.44 80 ASN A CA 1
ATOM 638 C C . ASN A 1 80 ? -11.666 9.110 5.177 1.00 82.44 80 ASN A C 1
ATOM 640 O O . ASN A 1 80 ? -11.281 8.939 4.022 1.00 82.44 80 ASN A O 1
ATOM 644 N N . GLN A 1 81 ? -12.950 9.024 5.524 1.00 77.31 81 GLN A N 1
ATOM 645 C CA . GLN A 1 81 ? -14.032 8.641 4.610 1.00 77.31 81 GLN A CA 1
ATOM 646 C C . GLN A 1 81 ? -14.247 9.654 3.479 1.00 77.31 81 GLN A C 1
ATOM 648 O O . GLN A 1 81 ? -14.618 9.271 2.372 1.00 77.31 81 GLN A O 1
ATOM 653 N N . SER A 1 82 ? -14.001 10.941 3.734 1.00 80.31 82 SER A N 1
ATOM 654 C CA . SER A 1 82 ? -14.109 11.977 2.705 1.00 80.31 82 SER A CA 1
ATOM 655 C C . SER A 1 82 ? -13.021 11.815 1.645 1.00 80.31 82 SER A C 1
ATOM 657 O O . SER A 1 82 ? -13.310 11.950 0.462 1.00 80.31 82 SER A O 1
ATOM 659 N N . LEU A 1 83 ? -11.800 11.453 2.055 1.00 75.44 83 LEU A N 1
ATOM 660 C CA . LEU A 1 83 ? -10.698 11.179 1.128 1.00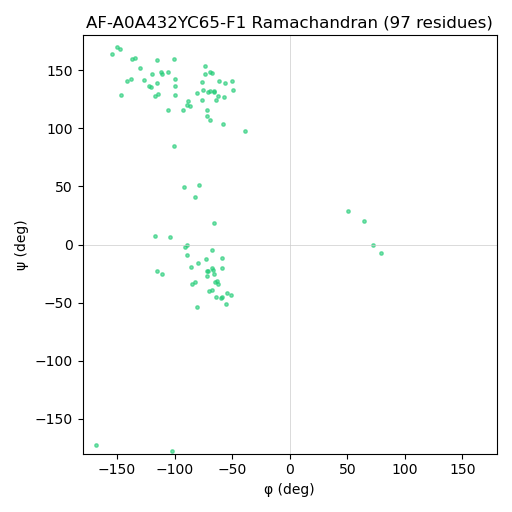 75.44 83 LEU A CA 1
ATOM 661 C C . LEU A 1 83 ? -10.913 9.883 0.346 1.00 75.44 83 LEU A C 1
ATOM 663 O O . LEU A 1 83 ? -10.687 9.872 -0.857 1.00 75.44 83 LEU A O 1
ATOM 667 N N . LEU A 1 84 ? -11.424 8.821 0.980 1.00 73.25 84 LEU A N 1
ATOM 668 C CA . LEU A 1 84 ? -11.792 7.591 0.264 1.00 73.25 84 LEU A CA 1
ATOM 669 C C . LEU A 1 84 ? -12.761 7.856 -0.896 1.00 73.25 84 LEU A C 1
ATOM 671 O O . LEU A 1 84 ? -12.586 7.304 -1.976 1.00 73.25 84 LEU A O 1
ATOM 675 N N . ARG A 1 85 ? -13.754 8.731 -0.688 1.00 69.50 85 ARG A N 1
ATOM 676 C CA . ARG A 1 85 ? -14.722 9.125 -1.728 1.00 69.50 85 ARG A CA 1
ATOM 677 C C . ARG A 1 85 ? -14.121 9.999 -2.831 1.00 69.50 85 ARG A C 1
ATOM 679 O O . ARG A 1 85 ? -14.693 10.079 -3.910 1.00 69.50 85 ARG A O 1
ATOM 686 N N . GLN A 1 86 ? -13.013 10.682 -2.558 1.00 66.56 86 GLN A N 1
ATOM 687 C CA . GLN A 1 86 ? -12.301 11.482 -3.556 1.00 66.56 86 GLN A CA 1
ATOM 688 C C . GLN A 1 86 ? -11.326 10.629 -4.372 1.00 66.56 86 GLN A C 1
ATOM 690 O O . GLN A 1 86 ? -11.168 10.869 -5.559 1.00 66.56 86 GLN A O 1
ATOM 695 N N . ILE A 1 87 ? -10.715 9.604 -3.770 1.00 65.06 87 ILE A N 1
ATOM 696 C CA . ILE A 1 87 ? -9.802 8.681 -4.469 1.00 65.06 87 ILE A CA 1
ATOM 697 C C . ILE A 1 87 ? -10.538 7.851 -5.535 1.00 65.06 87 ILE A C 1
ATOM 699 O O . ILE A 1 87 ? -9.939 7.477 -6.535 1.00 65.06 87 ILE A O 1
ATOM 703 N N . SER A 1 88 ? -11.849 7.628 -5.387 1.00 51.88 88 SER A N 1
ATOM 704 C CA . SER A 1 88 ? -12.683 7.030 -6.442 1.00 51.88 88 SER A CA 1
ATOM 705 C C . SER A 1 88 ? -12.863 7.909 -7.691 1.00 51.88 88 SER A C 1
ATOM 707 O O . SER A 1 88 ? -13.470 7.454 -8.659 1.00 51.88 88 SER A O 1
ATOM 709 N N . ASP A 1 89 ? -12.357 9.146 -7.683 1.00 42.91 89 ASP A N 1
ATOM 710 C CA . ASP A 1 89 ? -12.278 10.006 -8.859 1.00 42.91 89 ASP A CA 1
ATOM 711 C C . ASP A 1 89 ? -10.898 9.814 -9.531 1.00 42.91 89 ASP A C 1
ATOM 713 O O . ASP A 1 89 ? -9.868 10.125 -8.917 1.00 42.91 89 ASP A O 1
ATOM 717 N N . PRO A 1 90 ? -10.825 9.294 -10.773 1.00 47.12 90 PRO A N 1
ATOM 718 C CA . PRO A 1 90 ? -9.569 8.918 -11.437 1.00 47.12 90 PRO A CA 1
ATOM 719 C C . PRO A 1 90 ? -8.555 10.066 -11.594 1.00 47.12 90 PRO A C 1
ATOM 721 O O . PRO A 1 90 ? -7.387 9.819 -11.892 1.00 47.12 90 PRO A O 1
ATOM 724 N N . ALA A 1 91 ? -8.962 11.316 -11.354 1.00 40.59 91 ALA A N 1
ATOM 725 C CA . ALA A 1 91 ? -8.083 12.481 -11.335 1.00 40.59 91 ALA A CA 1
ATOM 726 C C . ALA A 1 91 ? -7.076 12.497 -10.162 1.00 40.59 91 ALA A C 1
ATOM 728 O O . ALA A 1 91 ? -6.064 13.194 -10.245 1.00 40.59 91 ALA A O 1
ATOM 729 N N . LEU A 1 92 ? -7.321 11.742 -9.080 1.00 42.34 92 LEU A N 1
ATOM 730 C CA . LEU A 1 92 ? -6.484 11.743 -7.870 1.00 42.34 92 LEU A CA 1
ATOM 731 C C . LEU A 1 92 ? -5.557 10.529 -7.720 1.00 42.34 92 LEU A C 1
ATOM 733 O O . LEU A 1 92 ? -4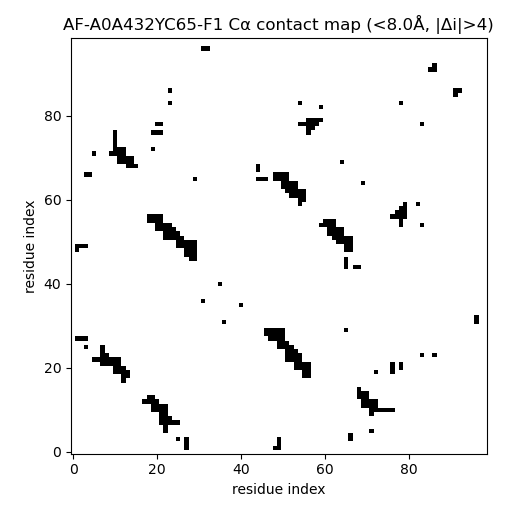.780 10.489 -6.767 1.00 42.34 92 LEU A O 1
ATOM 737 N N . ALA A 1 93 ? -5.478 9.644 -8.722 1.00 50.44 93 ALA A N 1
ATOM 738 C CA . ALA A 1 93 ? -4.365 8.692 -8.890 1.00 50.44 93 ALA A CA 1
ATOM 739 C C . ALA A 1 93 ? -3.010 9.390 -9.202 1.00 50.44 93 ALA A C 1
ATOM 741 O O . ALA A 1 93 ? -2.060 8.783 -9.695 1.00 50.44 93 ALA A O 1
ATOM 742 N N . GLY A 1 94 ? -2.917 10.693 -8.917 1.00 44.75 94 GLY A N 1
ATOM 743 C CA . GLY A 1 94 ? -1.744 11.548 -8.995 1.00 44.75 94 GLY A CA 1
ATOM 744 C C . GLY A 1 94 ? -0.800 11.379 -7.806 1.00 44.75 94 GLY A C 1
ATOM 745 O O . GLY A 1 94 ? -0.343 12.370 -7.237 1.00 44.75 94 GLY A O 1
ATOM 746 N N . LEU A 1 95 ? -0.419 10.140 -7.478 1.00 48.59 95 LEU A N 1
ATOM 747 C CA . LEU A 1 95 ? 0.969 9.929 -7.065 1.00 48.59 95 LEU A CA 1
ATOM 748 C C . LEU A 1 95 ? 1.806 10.426 -8.237 1.00 48.59 95 LEU A C 1
ATOM 750 O O . LEU A 1 95 ? 1.793 9.802 -9.292 1.00 48.59 95 LEU A O 1
ATOM 754 N N . GLN A 1 96 ? 2.391 11.614 -8.084 1.00 42.69 96 GLN A N 1
ATOM 755 C CA . GLN A 1 96 ? 3.020 12.401 -9.141 1.00 42.69 96 GLN A CA 1
ATOM 756 C C . GLN A 1 96 ? 3.799 11.523 -10.135 1.00 42.69 96 GLN A C 1
ATOM 758 O O . GLN A 1 96 ? 4.962 11.196 -9.919 1.00 42.69 96 GLN A O 1
ATOM 763 N N . LYS A 1 97 ? 3.161 11.198 -11.265 1.00 44.59 97 LYS A N 1
ATOM 764 C CA . LYS A 1 97 ? 3.807 10.748 -12.506 1.00 44.59 97 LYS A CA 1
ATOM 765 C C . LYS A 1 97 ? 4.284 11.979 -13.285 1.00 44.59 97 LYS A C 1
ATOM 767 O O . LYS A 1 97 ? 4.059 12.079 -14.487 1.00 44.59 97 LYS A O 1
ATOM 772 N N . HIS A 1 98 ? 4.832 12.969 -12.584 1.00 31.00 98 HIS A N 1
ATOM 773 C CA . HIS A 1 98 ? 5.433 14.120 -13.234 1.00 31.00 98 HIS A CA 1
ATOM 774 C C . HIS A 1 98 ? 6.899 13.798 -13.495 1.00 31.00 98 HIS A C 1
ATOM 776 O O . HIS A 1 98 ? 7.630 13.440 -12.573 1.00 31.00 98 HIS A O 1
ATOM 782 N N . SER A 1 99 ? 7.193 13.847 -14.793 1.00 33.03 99 SER A N 1
ATOM 783 C CA . SER A 1 99 ? 8.465 13.892 -15.506 1.00 33.03 99 SER A CA 1
ATOM 784 C C . SER A 1 99 ? 9.694 14.320 -14.718 1.00 33.03 99 SER A C 1
ATOM 786 O O . SER A 1 99 ? 9.585 15.286 -13.930 1.00 33.03 99 SER A O 1
#

Nearest PDB structures (foldseek):
  4ld6-assembly1_A  TM=7.120E-01  e=3.642E-02  Homo sapiens
  5ciu-assembly1_A  TM=7.029E-01  e=8.555E-02  Homo sapiens
  5nrv-assembly1_A  TM=6.990E-01  e=9.094E-02  Homo sapiens
  8qsz-assembly1_Y  TM=6.477E-01  e=2.010E-01  Schizosaccharomyces pombe
  3nap-assembly1_B  TM=1.457E-01  e=6.916E+00  Triatoma virus

Organism: NCBI:txid263723

Secondary structure (DSSP, 8-state):
----SS-TT-EEEETTT--EEEEEEEESS--S-HHHHHHH-TT---SSS-EEEEEETTSS-EEEEEGGGEEE-SSPP---HHHHHHHTSGGG--S----

InterPro domains:
  IPR011722 Hemimethylated DNA-binding domain [PF08755] (5-83)
  IPR011722 Hemimethylated DNA-binding domain [SM00992] (3-99)
  IPR011722 Hemimethylated DNA-binding domain [TIGR02097] (4-95)
  IPR036623 Hem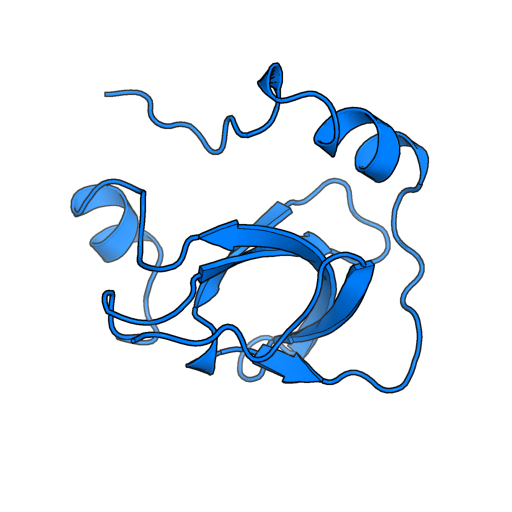imethylated DNA-binding domain superfamily [G3DSA:2.30.30.390] (1-96)
  IPR036623 Hemimethylated DNA-binding domain superfamily [SSF141255] (4-87)